Protein AF-A0A9P1E2S3-F1 (afdb_monomer)

pLDDT: mean 74.52, std 18.51, range [26.23, 95.0]

InterPro domains:
  IPR036397 Ribonuclease H superfamily [G3DSA:3.30.420.10] (25-136)

Structure (mmCIF, N/CA/C/O backbone):
data_AF-A0A9P1E2S3-F1
#
_entry.id   AF-A0A9P1E2S3-F1
#
loop_
_atom_site.group_PDB
_atom_site.id
_atom_site.type_symbol
_atom_site.label_atom_id
_atom_site.label_alt_id
_atom_site.label_comp_id
_atom_site.label_asym_id
_atom_site.label_entity_id
_atom_site.label_seq_id
_atom_site.pdbx_PDB_ins_code
_atom_site.Cartn_x
_atom_site.Cartn_y
_atom_site.Cartn_z
_atom_site.occupancy
_atom_site.B_iso_or_equiv
_atom_site.auth_seq_id
_atom_site.auth_comp_id
_atom_site.auth_asym_id
_atom_site.auth_atom_id
_atom_site.pdbx_PDB_model_num
ATOM 1 N N . MET A 1 1 ? -8.893 3.921 1.649 1.00 82.38 1 MET A N 1
ATOM 2 C CA . MET A 1 1 ? -7.595 4.011 0.957 1.00 82.38 1 MET A CA 1
ATOM 3 C C . MET A 1 1 ? -7.711 3.335 -0.396 1.00 82.38 1 MET A C 1
ATOM 5 O O . MET A 1 1 ? -8.422 2.343 -0.483 1.00 82.38 1 MET A O 1
ATOM 9 N N . ALA A 1 2 ? -7.067 3.843 -1.437 1.00 84.19 2 ALA A N 1
ATOM 10 C CA . ALA A 1 2 ? -6.998 3.161 -2.729 1.00 84.19 2 ALA A CA 1
ATOM 11 C C . ALA A 1 2 ? -5.577 3.232 -3.279 1.00 84.19 2 ALA A C 1
ATOM 13 O O . ALA A 1 2 ? -4.886 4.217 -3.026 1.00 84.19 2 ALA A O 1
ATOM 14 N N . ALA A 1 3 ? -5.159 2.199 -4.007 1.00 86.38 3 ALA A N 1
ATOM 15 C CA . ALA A 1 3 ? -3.841 2.143 -4.619 1.00 86.38 3 ALA A CA 1
ATOM 16 C C . ALA A 1 3 ? -3.921 1.751 -6.090 1.00 86.38 3 ALA A C 1
ATOM 18 O O . ALA A 1 3 ? -4.610 0.798 -6.473 1.00 86.38 3 ALA A O 1
ATOM 19 N N . VAL A 1 4 ? -3.179 2.493 -6.904 1.00 85.69 4 VAL A N 1
ATOM 20 C CA . VAL A 1 4 ? -3.075 2.267 -8.342 1.00 85.69 4 VAL A CA 1
ATOM 21 C C . VAL A 1 4 ? -1.667 2.605 -8.815 1.00 85.69 4 VAL A C 1
ATOM 23 O O . VAL A 1 4 ? -1.079 3.608 -8.407 1.00 85.69 4 VAL A O 1
ATOM 26 N N . GLY A 1 5 ? -1.107 1.743 -9.650 1.00 86.31 5 GLY A N 1
ATOM 27 C CA . GLY A 1 5 ? 0.114 1.996 -10.396 1.00 86.31 5 GLY A CA 1
ATOM 28 C C . GLY A 1 5 ? -0.176 2.481 -11.809 1.00 86.31 5 GLY A C 1
ATOM 29 O O . GLY A 1 5 ? -1.314 2.507 -12.271 1.00 86.31 5 GLY A O 1
ATOM 30 N N . ARG A 1 6 ? 0.883 2.878 -12.509 1.00 82.50 6 ARG A N 1
ATOM 31 C CA . ARG A 1 6 ? 0.789 3.259 -13.918 1.00 82.50 6 ARG A CA 1
ATOM 32 C C . ARG A 1 6 ? 0.495 2.018 -14.777 1.00 82.5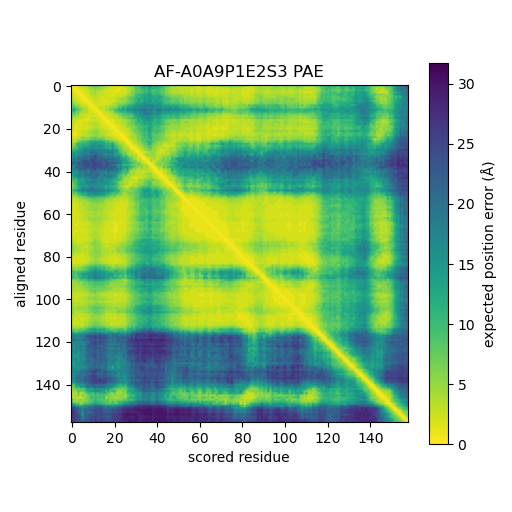0 6 ARG A C 1
ATOM 34 O O . ARG A 1 6 ? 1.308 1.094 -14.730 1.00 82.50 6 ARG A O 1
ATOM 41 N N . PRO A 1 7 ? -0.579 2.005 -15.589 1.00 84.25 7 PRO A N 1
ATOM 42 C CA . PRO A 1 7 ? -0.819 0.916 -16.526 1.00 84.25 7 PRO A CA 1
ATOM 43 C C . PRO A 1 7 ? 0.366 0.740 -17.480 1.00 84.25 7 PRO A C 1
ATOM 45 O O . PRO A 1 7 ? 0.962 1.723 -17.929 1.00 84.25 7 PRO A O 1
ATOM 48 N N . GLN A 1 8 ? 0.699 -0.507 -17.787 1.00 83.19 8 GLN A N 1
ATOM 49 C CA . GLN A 1 8 ? 1.715 -0.863 -18.769 1.00 83.19 8 GLN A CA 1
ATOM 50 C C . GLN A 1 8 ? 1.021 -1.404 -20.010 1.00 83.19 8 GLN A C 1
ATOM 52 O O . GLN A 1 8 ? 0.214 -2.330 -19.929 1.00 83.19 8 GLN A O 1
ATOM 57 N N . VAL A 1 9 ? 1.333 -0.795 -21.147 1.00 85.38 9 VAL A N 1
ATOM 58 C CA . VAL A 1 9 ? 0.726 -1.098 -22.441 1.00 85.38 9 VAL A CA 1
ATOM 59 C C . VAL A 1 9 ? 1.835 -1.569 -23.377 1.00 85.38 9 VAL A C 1
ATOM 61 O O . VAL A 1 9 ? 2.932 -1.005 -23.356 1.00 85.38 9 VAL A O 1
ATOM 64 N N . SER A 1 10 ? 1.572 -2.624 -24.146 1.00 86.75 10 SER A N 1
ATOM 65 C CA . SER A 1 10 ? 2.478 -3.137 -25.168 1.00 86.75 10 SER A CA 1
ATOM 66 C C . SER A 1 10 ? 2.648 -2.123 -26.302 1.00 86.75 10 SER A C 1
ATOM 68 O O . SER A 1 10 ? 1.885 -1.163 -26.432 1.00 86.75 10 SER A O 1
ATOM 70 N N . VAL A 1 11 ? 3.645 -2.348 -27.159 1.00 85.56 11 VAL A N 1
ATOM 71 C CA . VAL A 1 11 ? 3.852 -1.531 -28.368 1.00 85.56 11 VAL A CA 1
ATOM 72 C C . VAL A 1 11 ? 2.647 -1.621 -29.317 1.00 85.56 11 VAL A C 1
ATOM 74 O O . VAL A 1 11 ? 2.358 -0.669 -30.035 1.00 85.56 11 VAL A O 1
ATOM 77 N N . GLU A 1 12 ? 1.907 -2.730 -29.273 1.00 87.75 12 GLU A N 1
ATOM 78 C CA . GLU A 1 12 ? 0.699 -2.974 -30.072 1.00 87.75 12 GLU A CA 1
ATOM 79 C C . GLU A 1 12 ? -0.574 -2.368 -29.453 1.00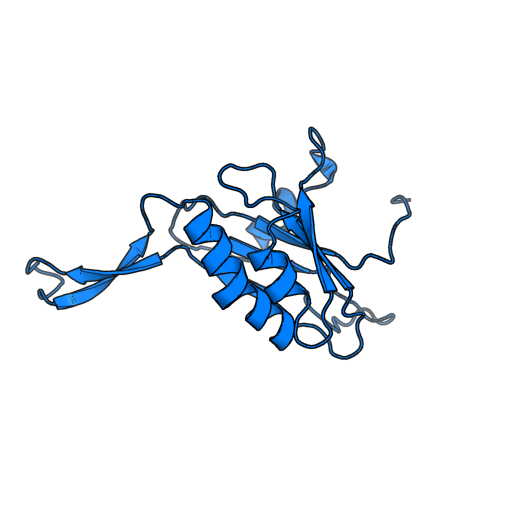 87.75 12 GLU A C 1
ATOM 81 O O . GLU A 1 12 ? -1.643 -2.431 -30.055 1.00 87.75 12 GLU A O 1
ATOM 86 N N . GLY A 1 13 ? -0.478 -1.748 -28.271 1.00 83.94 13 GLY A N 1
ATOM 87 C CA . GLY A 1 13 ? -1.613 -1.116 -27.594 1.00 83.94 13 GLY A CA 1
ATOM 88 C C . GLY A 1 13 ? -2.381 -2.032 -26.635 1.00 83.94 13 GLY A C 1
ATOM 89 O O . GLY A 1 13 ? -3.412 -1.620 -26.102 1.00 83.94 13 GLY A O 1
ATOM 90 N N . GLU A 1 14 ? -1.893 -3.245 -26.370 1.00 88.44 14 GLU A N 1
ATOM 91 C CA . GLU A 1 14 ? -2.525 -4.175 -25.431 1.00 88.44 14 GLU A CA 1
ATOM 92 C C . GLU A 1 14 ? -2.135 -3.863 -23.983 1.00 88.44 14 GLU A C 1
ATOM 94 O O . GLU A 1 14 ? -0.980 -3.572 -23.678 1.00 88.44 14 GLU A O 1
ATOM 99 N N . ILE A 1 15 ? -3.085 -3.937 -23.052 1.00 86.50 15 ILE A N 1
ATOM 100 C CA . ILE A 1 15 ? -2.807 -3.701 -21.630 1.00 86.50 15 ILE A CA 1
ATOM 101 C C . ILE A 1 15 ? -2.143 -4.952 -21.042 1.00 86.50 15 ILE A C 1
ATOM 103 O O . ILE A 1 15 ? -2.809 -5.951 -20.790 1.00 86.50 15 ILE A O 1
ATOM 107 N N . ILE A 1 16 ? -0.838 -4.871 -20.776 1.00 88.38 16 ILE A N 1
ATOM 108 C CA . ILE A 1 16 ? -0.059 -5.932 -20.116 1.00 88.38 16 ILE A CA 1
ATOM 109 C C . ILE A 1 16 ? -0.339 -5.923 -18.608 1.00 88.38 16 ILE A C 1
ATOM 111 O O . ILE A 1 16 ? -0.421 -6.966 -17.961 1.00 88.38 16 ILE A O 1
ATOM 115 N N . TRP A 1 17 ? -0.512 -4.729 -18.040 1.00 86.94 17 TRP A N 1
ATOM 116 C CA . TRP A 1 17 ? -0.875 -4.548 -16.641 1.00 86.94 17 TRP A CA 1
ATOM 117 C C . TRP A 1 17 ? -1.746 -3.308 -16.485 1.00 86.94 17 TRP A C 1
ATOM 119 O O . TRP A 1 17 ? -1.367 -2.217 -16.909 1.00 86.94 17 TRP A O 1
ATOM 129 N N . ASP A 1 18 ? -2.916 -3.451 -15.867 1.00 84.25 18 ASP A N 1
ATOM 130 C CA . ASP A 1 18 ? -3.902 -2.368 -15.768 1.00 84.25 18 ASP A CA 1
ATOM 131 C C . ASP A 1 18 ? -3.626 -1.381 -14.619 1.00 84.25 18 ASP A C 1
ATOM 133 O O . ASP A 1 18 ? -4.335 -0.385 -14.463 1.00 84.25 18 ASP A O 1
ATOM 137 N N . GLY A 1 19 ? -2.594 -1.648 -13.814 1.00 85.81 19 GLY A N 1
ATOM 138 C CA . GLY A 1 19 ? -2.188 -0.815 -12.689 1.00 85.81 19 GLY A CA 1
ATOM 139 C C . GLY A 1 19 ? -3.073 -0.934 -11.449 1.00 85.81 19 GLY A C 1
ATOM 140 O O . GLY A 1 19 ? -2.774 -0.307 -10.433 1.00 85.81 19 GLY A O 1
ATOM 141 N N . LYS A 1 20 ? -4.163 -1.706 -11.466 1.00 88.56 20 LYS A N 1
ATOM 142 C CA . LYS A 1 20 ? -5.128 -1.714 -10.360 1.00 88.56 20 LYS A CA 1
ATOM 143 C C . LYS A 1 20 ? -4.665 -2.631 -9.233 1.00 88.56 20 LYS A C 1
ATOM 145 O O . LYS A 1 20 ? -4.671 -3.851 -9.358 1.00 88.56 20 LYS A O 1
ATOM 150 N N . ILE A 1 21 ? -4.360 -2.046 -8.074 1.00 88.75 21 ILE A N 1
ATOM 151 C CA . ILE A 1 21 ? -4.057 -2.822 -6.863 1.00 88.75 21 ILE A CA 1
ATOM 152 C C . ILE A 1 21 ? -5.330 -3.067 -6.059 1.00 88.75 21 ILE A C 1
ATOM 154 O O . ILE A 1 21 ? -5.673 -4.213 -5.772 1.00 88.75 21 ILE A O 1
ATOM 158 N N . GLY A 1 22 ? -6.083 -2.015 -5.734 1.00 87.75 22 GLY A N 1
ATOM 159 C CA . GLY A 1 22 ? -7.375 -2.181 -5.071 1.00 87.75 22 GLY A CA 1
ATOM 160 C C . GLY A 1 22 ? -7.858 -0.976 -4.274 1.00 87.75 22 GLY A C 1
ATOM 161 O O . GLY A 1 22 ? -7.178 0.046 -4.158 1.00 87.75 22 GLY A O 1
ATOM 162 N N . ILE A 1 23 ? -9.053 -1.140 -3.702 1.00 85.12 23 ILE A N 1
ATOM 163 C CA . ILE A 1 23 ? -9.649 -0.231 -2.721 1.00 85.12 23 ILE A CA 1
ATOM 164 C C . ILE A 1 23 ? -9.734 -0.949 -1.378 1.00 85.12 23 ILE A C 1
ATOM 166 O O . ILE A 1 23 ? -10.283 -2.040 -1.262 1.00 85.12 23 ILE A O 1
ATOM 170 N N . PHE A 1 24 ? -9.222 -0.281 -0.355 1.00 85.12 24 PHE A N 1
ATOM 171 C CA . PHE A 1 24 ? -9.143 -0.740 1.022 1.00 85.12 24 PHE A CA 1
ATOM 172 C C . PHE A 1 24 ? -9.950 0.229 1.896 1.00 85.12 24 PHE A C 1
ATOM 174 O O . PHE A 1 24 ? -9.419 1.260 2.336 1.00 85.12 24 PHE A O 1
ATOM 181 N N . PRO A 1 25 ? -11.252 -0.024 2.113 1.00 80.81 25 PRO A N 1
ATOM 182 C CA . PRO A 1 25 ? -12.081 0.860 2.920 1.00 80.81 25 PRO A CA 1
ATOM 183 C C . PRO A 1 25 ? -11.665 0.803 4.401 1.00 80.81 25 PRO A C 1
ATOM 185 O O . PRO A 1 25 ? -11.200 -0.227 4.905 1.00 80.81 25 PRO A O 1
ATOM 188 N N . PHE A 1 26 ? -11.810 1.935 5.094 1.00 81.19 26 PHE A N 1
ATOM 189 C CA . PHE A 1 26 ? -11.639 2.029 6.546 1.00 81.19 26 PHE A CA 1
ATOM 190 C C . PHE A 1 26 ? -12.957 1.653 7.216 1.00 81.19 26 PHE A C 1
ATOM 192 O O . PHE A 1 26 ? -13.786 2.511 7.514 1.00 81.19 26 PHE A O 1
ATOM 199 N N . THR A 1 27 ? -13.172 0.352 7.376 1.00 79.19 27 THR A N 1
ATOM 200 C CA . THR A 1 27 ? -14.411 -0.204 7.915 1.00 79.19 27 THR A CA 1
ATOM 201 C C . THR A 1 27 ? -14.147 -1.152 9.068 1.00 79.19 27 THR A C 1
ATOM 203 O O . THR A 1 27 ? -13.176 -1.905 9.043 1.00 79.19 27 THR A O 1
ATOM 206 N N . GLU A 1 28 ? -15.062 -1.153 10.023 1.00 76.69 28 GLU A N 1
ATOM 207 C CA . GLU A 1 28 ? -15.136 -2.083 11.143 1.00 76.69 28 GLU A CA 1
ATOM 208 C C . GLU A 1 28 ? -16.439 -2.883 11.065 1.00 76.69 28 GLU A C 1
ATOM 210 O O . GLU A 1 28 ? -17.459 -2.394 10.571 1.00 76.69 28 GLU A O 1
ATOM 215 N N . VAL A 1 29 ? -16.404 -4.134 11.523 1.00 75.75 29 VAL A N 1
ATOM 216 C CA . VAL A 1 29 ? -17.609 -4.956 11.661 1.00 75.75 29 VAL A CA 1
ATOM 217 C C . VAL A 1 29 ? -18.140 -4.753 13.074 1.00 75.75 29 VAL A C 1
ATOM 219 O O . VAL A 1 29 ? -17.514 -5.172 14.043 1.00 75.75 29 VAL A O 1
ATOM 222 N N . ILE A 1 30 ? -19.291 -4.098 13.189 1.00 76.38 30 ILE A N 1
ATOM 223 C CA . ILE A 1 30 ? -20.003 -3.882 14.447 1.00 76.38 30 ILE A CA 1
ATOM 224 C C . ILE A 1 30 ? -21.257 -4.746 14.439 1.00 76.38 30 ILE A C 1
ATOM 226 O O . ILE A 1 30 ? -22.012 -4.752 13.475 1.00 76.38 30 ILE A O 1
ATOM 230 N N . TYR A 1 31 ? -21.527 -5.437 15.538 1.00 79.38 31 TYR A N 1
ATOM 231 C CA . TYR A 1 31 ? -22.770 -6.185 15.692 1.00 79.38 31 TYR A CA 1
ATOM 232 C C . TYR A 1 31 ? -23.927 -5.252 16.057 1.00 79.38 31 TYR A C 1
ATOM 234 O O . TYR A 1 31 ? -23.799 -4.403 16.948 1.00 79.38 31 TYR A O 1
ATOM 242 N N . ALA A 1 32 ? -25.064 -5.416 15.376 1.00 78.69 32 ALA A N 1
ATOM 243 C CA . ALA A 1 32 ? -26.280 -4.661 15.649 1.00 78.69 32 ALA A CA 1
ATOM 244 C C . ALA A 1 32 ? -26.688 -4.818 17.124 1.00 78.69 32 ALA A C 1
ATOM 246 O O . ALA A 1 32 ? -26.948 -5.921 17.596 1.00 78.69 32 ALA A O 1
ATOM 247 N N . GLN A 1 33 ? -26.746 -3.704 17.855 1.00 77.88 33 GLN A N 1
ATOM 248 C CA . GLN A 1 33 ? -27.015 -3.702 19.301 1.00 77.88 33 GLN A CA 1
ATOM 249 C C . GLN A 1 33 ? -28.508 -3.785 19.639 1.00 77.88 33 GLN A C 1
ATOM 251 O O . GLN A 1 33 ? -28.879 -4.092 20.766 1.00 77.88 33 GLN A O 1
ATOM 256 N N . ARG A 1 34 ? -29.383 -3.461 18.682 1.00 73.88 34 ARG A N 1
ATOM 257 C CA . ARG A 1 34 ? -30.835 -3.431 18.875 1.00 73.88 34 ARG A CA 1
ATOM 258 C C . ARG A 1 34 ? -31.528 -4.118 17.713 1.00 73.88 34 ARG A C 1
ATOM 260 O O . ARG A 1 34 ? -31.086 -4.003 16.572 1.00 73.88 34 ARG A O 1
ATOM 267 N N . ASN A 1 35 ? -32.641 -4.771 18.022 1.00 71.56 35 ASN A N 1
ATOM 268 C CA . ASN A 1 35 ? -33.578 -5.231 17.009 1.00 71.56 35 ASN A CA 1
ATOM 269 C C . ASN A 1 35 ? -34.204 -4.016 16.316 1.00 71.56 35 ASN A C 1
ATOM 271 O O . ASN A 1 35 ? -34.571 -3.032 16.958 1.00 71.56 35 ASN A O 1
ATOM 275 N N . SER A 1 36 ? -34.349 -4.100 15.004 1.00 79.56 36 SER A N 1
ATOM 276 C CA . SER A 1 36 ? -35.118 -3.171 14.184 1.00 79.56 36 SER A CA 1
ATOM 277 C C . SER A 1 36 ? -35.984 -3.973 13.220 1.00 79.56 36 SER A C 1
ATOM 279 O O . SER A 1 36 ? -35.706 -5.146 12.975 1.00 79.56 36 SER A O 1
ATOM 281 N N . ALA A 1 37 ? -36.994 -3.335 12.626 1.00 76.62 37 ALA A N 1
ATOM 282 C CA . ALA A 1 37 ? -37.870 -3.984 11.647 1.00 76.62 37 ALA A CA 1
ATOM 283 C C . ALA A 1 37 ? -37.103 -4.652 10.488 1.00 76.62 37 ALA A C 1
ATOM 285 O O . ALA A 1 37 ? -37.575 -5.632 9.927 1.00 76.62 37 ALA A O 1
ATOM 286 N N . ASN A 1 38 ? -35.901 -4.155 10.171 1.00 74.12 38 ASN A N 1
ATOM 287 C CA . ASN A 1 38 ? -35.093 -4.644 9.057 1.00 74.12 38 ASN A CA 1
ATOM 288 C C . ASN A 1 38 ? -33.871 -5.475 9.488 1.00 74.12 38 ASN A C 1
ATOM 290 O O . ASN A 1 38 ? -33.172 -5.979 8.611 1.00 74.12 38 ASN A O 1
ATOM 294 N N . ARG A 1 39 ? -33.550 -5.576 10.792 1.00 70.00 39 ARG A N 1
ATOM 295 C CA . ARG A 1 39 ? -32.320 -6.235 11.290 1.00 70.00 39 ARG A CA 1
ATOM 296 C C . ARG A 1 39 ? -32.470 -6.760 12.714 1.00 70.00 39 ARG A C 1
ATOM 298 O O . ARG A 1 39 ? -32.843 -6.006 13.612 1.00 70.00 39 ARG A O 1
ATOM 305 N N . VAL A 1 40 ? -32.093 -8.018 12.925 1.00 78.44 40 VAL A N 1
ATOM 306 C CA . VAL A 1 40 ? -32.021 -8.642 14.253 1.00 78.44 40 VAL A CA 1
ATOM 307 C C . VAL A 1 40 ? -30.719 -8.224 14.949 1.00 78.44 40 VAL A C 1
ATOM 309 O O . VAL A 1 40 ? -29.678 -8.069 14.303 1.00 78.44 40 VAL A O 1
ATOM 312 N N . ALA A 1 41 ? -30.765 -8.030 16.264 1.00 78.19 41 ALA A N 1
ATOM 313 C CA . ALA A 1 41 ? -29.597 -7.803 17.100 1.00 78.19 41 ALA A CA 1
ATOM 314 C C . ALA A 1 41 ? -28.598 -8.959 16.930 1.00 78.19 41 ALA A C 1
ATOM 316 O O . ALA A 1 41 ? -28.986 -10.118 16.805 1.00 78.19 41 ALA A O 1
ATOM 317 N N . GLY A 1 42 ? -27.309 -8.637 16.883 1.00 79.44 42 GLY A N 1
ATOM 318 C CA . GLY A 1 42 ? -26.257 -9.602 16.564 1.00 79.44 42 GLY A CA 1
ATOM 319 C C . GLY A 1 42 ? -26.004 -9.803 15.065 1.00 79.44 42 GLY A C 1
ATOM 320 O O . GLY A 1 42 ? -25.109 -10.563 14.712 1.00 79.44 42 GLY A O 1
ATOM 321 N N . THR A 1 43 ? -26.711 -9.108 14.167 1.00 82.31 43 THR A N 1
ATOM 322 C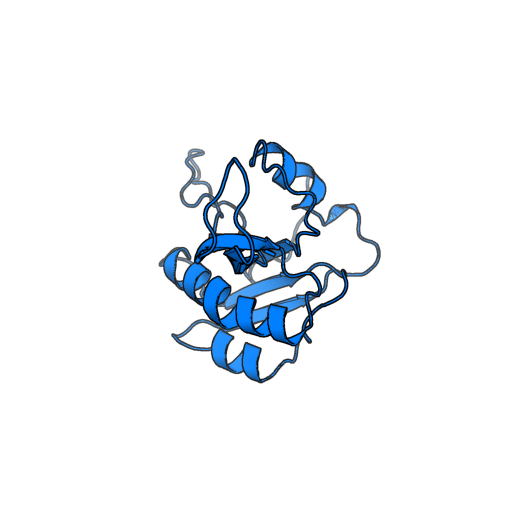 CA . THR A 1 43 ? -26.334 -9.093 12.740 1.00 82.31 43 THR A CA 1
ATOM 323 C C . THR A 1 43 ? -25.027 -8.303 12.558 1.00 82.31 43 THR A C 1
ATOM 325 O O . THR A 1 43 ? -24.946 -7.181 13.071 1.00 82.31 43 THR A O 1
ATOM 328 N N . PRO A 1 44 ? -24.007 -8.832 11.851 1.00 80.38 44 PRO A N 1
ATOM 329 C CA . PRO A 1 44 ? -22.785 -8.086 11.564 1.00 80.38 44 PRO A CA 1
ATOM 330 C C . PRO A 1 44 ? -23.073 -6.934 10.590 1.00 80.38 44 PRO A C 1
ATOM 332 O O . PRO A 1 44 ? -23.602 -7.137 9.499 1.00 80.38 44 PRO A O 1
ATOM 335 N N . GLU A 1 45 ? -22.710 -5.714 10.977 1.00 77.81 45 GLU A N 1
ATOM 336 C CA . GLU A 1 45 ? -22.825 -4.505 10.165 1.00 77.81 45 GLU A CA 1
ATOM 337 C C . GLU A 1 45 ? -21.440 -3.929 9.880 1.00 77.81 45 GLU A C 1
ATOM 339 O O . GLU A 1 45 ? -20.665 -3.650 10.791 1.00 77.81 45 GLU A O 1
ATOM 344 N N . THR A 1 46 ? -21.136 -3.676 8.612 1.00 78.19 46 THR A N 1
ATOM 345 C CA . THR A 1 46 ? -19.923 -2.952 8.232 1.00 78.19 46 THR A CA 1
ATOM 346 C C . THR A 1 46 ? -20.163 -1.451 8.378 1.00 78.19 46 THR A C 1
ATOM 348 O O . THR A 1 46 ? -20.969 -0.874 7.647 1.00 78.19 46 THR A O 1
ATOM 351 N N . LYS A 1 47 ? -19.471 -0.806 9.318 1.00 76.44 47 LYS A N 1
ATOM 352 C CA . LYS A 1 47 ? -19.524 0.646 9.529 1.00 76.44 47 LYS A CA 1
ATOM 353 C C . LYS A 1 47 ? -18.193 1.286 9.174 1.00 76.44 47 LYS A C 1
ATOM 355 O O . LYS A 1 47 ? -17.142 0.665 9.291 1.00 76.44 47 LYS A O 1
ATOM 360 N N . ALA A 1 48 ? -18.247 2.528 8.703 1.00 74.00 48 ALA A N 1
ATOM 361 C CA . ALA A 1 48 ? -17.048 3.324 8.497 1.00 74.00 48 ALA A CA 1
ATOM 362 C C . ALA A 1 48 ? -16.437 3.683 9.855 1.00 74.00 48 ALA A C 1
ATOM 364 O O . ALA A 1 48 ? -17.158 4.117 10.756 1.00 74.00 48 ALA A O 1
ATOM 365 N N . ILE A 1 49 ? -15.118 3.534 9.976 1.00 74.56 49 ILE A N 1
ATOM 366 C CA . ILE A 1 49 ? -14.391 3.963 11.171 1.00 74.56 49 ILE A CA 1
ATOM 367 C C . ILE A 1 49 ? -14.546 5.482 11.290 1.00 74.56 49 ILE A C 1
ATOM 369 O O . ILE A 1 49 ? -14.235 6.218 10.353 1.00 74.56 49 ILE A O 1
ATOM 373 N N . GLN A 1 50 ? -15.039 5.951 12.438 1.00 66.44 50 GLN A N 1
ATOM 374 C CA . GLN A 1 50 ? -15.344 7.371 12.647 1.00 66.44 50 GLN A CA 1
ATOM 375 C C . GLN A 1 50 ? -14.089 8.247 12.749 1.00 66.44 50 GLN A C 1
ATOM 377 O O . GLN A 1 50 ? -14.119 9.409 12.349 1.00 66.44 50 GLN A O 1
ATOM 382 N N . SER A 1 51 ? -12.985 7.694 13.258 1.00 72.31 51 SER A N 1
ATOM 383 C CA . SER A 1 51 ? -11.705 8.389 13.386 1.00 72.31 51 SER A CA 1
ATOM 384 C C . SER A 1 51 ? -10.590 7.549 12.781 1.00 72.31 51 SER A C 1
ATOM 386 O O . SER A 1 51 ? -10.177 6.529 13.330 1.00 72.31 51 SER A O 1
ATOM 388 N N . VAL A 1 52 ? -10.107 7.972 11.618 1.00 75.56 52 VAL A N 1
ATOM 389 C CA . VAL A 1 52 ? -8.921 7.385 11.001 1.00 75.56 52 VAL A CA 1
ATOM 390 C C . VAL A 1 52 ? -7.712 8.048 11.656 1.00 75.56 52 VAL A C 1
ATOM 392 O O . VAL A 1 52 ? -7.489 9.236 11.451 1.00 75.56 52 VAL A O 1
ATOM 395 N N . THR A 1 53 ? -6.949 7.315 12.469 1.00 84.19 53 THR A N 1
ATOM 396 C CA . THR A 1 53 ? -5.695 7.813 13.064 1.00 84.19 53 THR A CA 1
ATOM 397 C C . THR A 1 53 ? -4.486 7.405 12.220 1.00 84.19 53 THR A C 1
ATOM 399 O O . THR A 1 53 ? -4.597 6.596 11.294 1.00 84.19 53 THR A O 1
ATOM 402 N N . LYS A 1 54 ? -3.302 7.945 12.534 1.00 84.06 54 LYS A N 1
ATOM 403 C CA . LYS A 1 54 ? -2.056 7.571 11.844 1.00 84.06 54 LYS A CA 1
ATOM 404 C C . LYS A 1 54 ? -1.741 6.084 12.012 1.00 84.06 54 LYS A C 1
ATOM 406 O O . LYS A 1 54 ? -1.299 5.443 11.067 1.00 84.06 54 LYS A O 1
ATOM 411 N N . GLU A 1 55 ? -2.015 5.529 13.186 1.00 86.06 55 GLU A N 1
ATOM 412 C CA . GLU A 1 55 ? -1.799 4.122 13.527 1.00 86.06 55 GLU A CA 1
ATOM 413 C C . GLU A 1 55 ? -2.733 3.212 12.724 1.00 86.06 55 GLU A C 1
ATOM 415 O O . GLU A 1 55 ? -2.295 2.181 12.210 1.00 86.06 55 GLU A O 1
ATOM 420 N N . VAL A 1 56 ? -3.996 3.620 12.549 1.00 85.38 56 VAL A N 1
ATOM 421 C CA . VAL A 1 56 ? -4.968 2.898 11.713 1.00 85.38 56 VAL A CA 1
ATOM 422 C C . VAL A 1 56 ? -4.515 2.887 10.254 1.00 85.38 56 VAL A C 1
ATOM 424 O O . VAL A 1 56 ? -4.588 1.849 9.597 1.00 85.38 56 VAL A O 1
ATOM 427 N N . ILE A 1 57 ? -4.006 4.012 9.742 1.00 86.25 57 ILE A N 1
ATOM 428 C CA . ILE A 1 57 ? -3.467 4.088 8.376 1.00 86.25 57 ILE A CA 1
ATOM 429 C C . ILE A 1 57 ? -2.223 3.216 8.234 1.00 86.25 57 ILE A C 1
ATOM 431 O O . ILE A 1 57 ? -2.164 2.428 7.292 1.00 86.25 57 ILE A O 1
ATOM 435 N N . ARG A 1 58 ? -1.270 3.309 9.171 1.00 89.56 58 ARG A N 1
ATOM 436 C CA . ARG A 1 58 ? -0.048 2.490 9.176 1.00 89.56 58 ARG A CA 1
ATOM 437 C C . ARG A 1 58 ? -0.392 1.006 9.122 1.00 89.56 58 ARG A C 1
ATOM 439 O O . ARG A 1 58 ? 0.070 0.312 8.223 1.00 89.56 58 ARG A O 1
ATOM 446 N N . SER A 1 59 ? -1.249 0.548 10.034 1.00 90.00 59 SER A N 1
ATOM 447 C CA . SER A 1 59 ? -1.661 -0.858 10.108 1.00 90.00 59 SER A CA 1
ATOM 448 C C . SER A 1 59 ? -2.356 -1.275 8.815 1.00 90.00 59 SER A C 1
ATOM 450 O O . SER A 1 59 ? -1.997 -2.271 8.205 1.00 90.00 59 SER A O 1
ATOM 452 N N . LYS A 1 60 ? -3.263 -0.445 8.280 1.00 88.94 60 LYS A N 1
ATOM 453 C CA . LYS A 1 60 ? -3.918 -0.735 6.997 1.00 88.94 60 LYS A CA 1
ATOM 454 C C . LYS A 1 60 ? -2.916 -0.839 5.843 1.00 88.94 60 LYS A C 1
ATOM 456 O O . LYS A 1 60 ? -3.063 -1.714 4.989 1.00 88.94 60 LYS A O 1
ATOM 461 N N . MET A 1 61 ? -1.909 0.030 5.793 1.00 90.12 61 MET A N 1
ATOM 462 C CA . MET A 1 61 ? -0.868 -0.035 4.771 1.00 90.12 61 MET A CA 1
ATOM 463 C C . MET A 1 61 ? -0.051 -1.327 4.888 1.00 90.12 61 MET A C 1
ATOM 465 O O . MET A 1 61 ? 0.160 -2.010 3.891 1.00 90.12 61 MET A O 1
ATOM 469 N N . ILE A 1 62 ? 0.354 -1.702 6.097 1.00 92.25 62 ILE A N 1
ATOM 470 C CA . ILE A 1 62 ? 1.176 -2.894 6.325 1.00 92.25 62 ILE A CA 1
ATOM 471 C C . ILE A 1 62 ? 0.379 -4.181 6.102 1.00 92.25 62 ILE A C 1
ATOM 473 O O . ILE A 1 62 ? 0.834 -5.056 5.371 1.00 92.25 62 ILE A O 1
ATOM 477 N N . ASP A 1 63 ? -0.822 -4.269 6.667 1.00 91.94 63 ASP A N 1
ATOM 478 C CA . ASP A 1 63 ? -1.597 -5.511 6.732 1.00 91.94 63 ASP A CA 1
ATOM 479 C C . ASP A 1 63 ? -2.396 -5.780 5.458 1.00 91.94 63 ASP A C 1
ATOM 481 O O . ASP A 1 63 ? -2.737 -6.924 5.168 1.00 91.94 63 ASP A O 1
ATOM 485 N N . THR A 1 64 ? -2.740 -4.735 4.694 1.00 90.94 64 THR A N 1
ATOM 486 C CA . THR A 1 64 ? -3.594 -4.889 3.502 1.00 90.94 64 THR A CA 1
ATOM 487 C C . THR A 1 64 ? -2.945 -4.389 2.223 1.00 90.94 64 THR A C 1
ATOM 489 O O . THR A 1 64 ? -2.979 -5.092 1.214 1.00 90.94 64 THR A O 1
ATOM 492 N N . LEU A 1 65 ? -2.314 -3.212 2.240 1.00 91.00 65 LEU A N 1
ATOM 493 C CA . LEU A 1 65 ? -1.758 -2.634 1.017 1.00 91.00 65 LEU A CA 1
ATOM 494 C C . LEU A 1 65 ? -0.487 -3.353 0.563 1.00 91.00 65 LEU A C 1
ATOM 496 O O . LEU A 1 65 ? -0.408 -3.734 -0.601 1.00 91.00 65 LEU A O 1
ATOM 500 N N . LEU A 1 66 ? 0.503 -3.537 1.443 1.00 92.94 66 LEU A N 1
ATOM 501 C CA . LEU A 1 66 ? 1.767 -4.179 1.067 1.00 92.94 66 LEU A CA 1
ATOM 502 C C . LEU A 1 66 ? 1.558 -5.616 0.547 1.00 92.94 66 LEU A C 1
ATOM 504 O O . LEU A 1 66 ? 2.119 -5.929 -0.505 1.00 92.94 66 LEU A O 1
ATOM 508 N N . PRO A 1 67 ? 0.731 -6.475 1.180 1.00 95.00 67 PRO A N 1
ATOM 509 C CA . PRO A 1 67 ? 0.399 -7.786 0.627 1.00 95.00 67 PRO A CA 1
ATOM 510 C C . PRO A 1 67 ? -0.262 -7.700 -0.748 1.00 95.00 67 PRO A C 1
ATOM 512 O O . PRO A 1 67 ? 0.172 -8.388 -1.667 1.00 95.00 67 PRO A O 1
ATOM 515 N N . ALA A 1 68 ? -1.239 -6.805 -0.928 1.00 93.56 68 ALA A N 1
ATOM 516 C CA . ALA A 1 68 ? -1.921 -6.647 -2.210 1.00 93.56 68 ALA A CA 1
ATOM 517 C C . ALA A 1 68 ? -0.988 -6.142 -3.321 1.00 93.56 68 ALA A C 1
ATOM 519 O O . ALA A 1 68 ? -1.125 -6.552 -4.472 1.00 93.56 68 ALA A O 1
ATOM 520 N N . ILE A 1 69 ? -0.025 -5.272 -2.989 1.00 91.94 69 ILE A N 1
ATOM 521 C CA . ILE A 1 69 ? 1.035 -4.880 -3.923 1.00 91.94 69 ILE A CA 1
ATOM 522 C C . ILE A 1 69 ? 1.832 -6.119 -4.306 1.00 91.94 69 ILE A C 1
ATOM 524 O O . ILE A 1 69 ? 1.929 -6.412 -5.485 1.00 91.94 69 ILE A O 1
ATOM 528 N N . ARG A 1 70 ? 2.353 -6.881 -3.342 1.00 92.12 70 ARG A N 1
ATOM 529 C CA . ARG A 1 70 ? 3.176 -8.069 -3.629 1.00 92.12 70 ARG A CA 1
ATOM 530 C C . ARG A 1 70 ? 2.458 -9.103 -4.493 1.00 92.12 70 ARG A C 1
ATOM 532 O O . ARG A 1 70 ? 3.099 -9.715 -5.337 1.00 92.12 70 ARG A O 1
ATOM 539 N N . GLU A 1 71 ? 1.159 -9.284 -4.279 1.00 93.62 71 GLU A N 1
ATOM 540 C CA . GLU A 1 71 ? 0.325 -10.218 -5.036 1.00 93.62 71 GLU A CA 1
ATOM 541 C C . GLU A 1 71 ? 0.091 -9.755 -6.480 1.00 93.62 71 GLU A C 1
ATOM 543 O O . GLU A 1 71 ? 0.178 -10.551 -7.410 1.00 93.62 71 GLU A O 1
ATOM 548 N N . LYS A 1 72 ? -0.207 -8.465 -6.677 1.00 91.12 72 LYS A N 1
ATOM 549 C CA . LYS A 1 72 ? -0.627 -7.918 -7.979 1.00 91.12 72 LYS A CA 1
ATOM 550 C C . LYS A 1 72 ? 0.489 -7.247 -8.767 1.00 91.12 72 LYS A C 1
ATOM 552 O O . LYS A 1 72 ? 0.258 -6.809 -9.898 1.00 91.12 72 LYS A O 1
ATOM 557 N N . TRP A 1 73 ? 1.670 -7.100 -8.173 1.00 91.19 73 TRP A N 1
ATOM 558 C CA . TRP A 1 73 ? 2.806 -6.485 -8.840 1.00 91.19 73 TRP A CA 1
ATOM 559 C C . TRP A 1 73 ? 3.331 -7.416 -9.935 1.00 91.19 73 TRP A C 1
ATOM 561 O O . TRP A 1 73 ? 3.573 -8.595 -9.664 1.00 91.19 73 TRP A O 1
ATOM 571 N N . PRO A 1 74 ? 3.535 -6.915 -11.164 1.00 88.62 74 PRO A N 1
ATOM 572 C CA . PRO A 1 74 ? 4.021 -7.742 -12.255 1.00 88.62 74 PRO A CA 1
ATOM 573 C C . PRO A 1 74 ? 5.399 -8.323 -11.921 1.00 88.62 74 PRO A C 1
ATOM 575 O O . PRO A 1 74 ? 6.321 -7.598 -11.547 1.00 88.62 74 PRO A O 1
ATOM 578 N N . SER A 1 75 ? 5.550 -9.639 -12.085 1.00 88.50 75 SER A N 1
ATOM 579 C CA . SER A 1 75 ? 6.771 -10.377 -11.724 1.00 88.50 75 SER A CA 1
ATOM 580 C C . SER A 1 75 ? 8.010 -9.939 -12.510 1.00 88.50 75 SER A C 1
ATOM 582 O O . SER A 1 75 ? 9.128 -10.076 -12.020 1.00 88.50 75 SER A O 1
ATOM 584 N N . TYR A 1 76 ? 7.808 -9.398 -13.712 1.00 86.25 76 TYR A N 1
ATOM 585 C CA . TYR A 1 76 ? 8.862 -8.891 -14.587 1.00 86.25 76 TYR A CA 1
ATOM 586 C C . TYR A 1 76 ? 9.288 -7.448 -14.259 1.00 86.25 76 TYR A C 1
ATOM 588 O O . TYR A 1 76 ? 10.272 -6.963 -14.815 1.00 86.25 76 TYR A O 1
ATOM 596 N N . ALA A 1 77 ? 8.557 -6.731 -13.396 1.00 86.56 77 ALA A N 1
ATOM 597 C CA . ALA A 1 77 ? 8.866 -5.346 -13.057 1.00 86.56 77 ALA A CA 1
ATOM 598 C C . ALA A 1 77 ? 9.854 -5.232 -11.887 1.00 86.56 77 ALA A C 1
ATOM 600 O O . ALA A 1 77 ? 9.959 -6.108 -11.029 1.00 86.56 77 ALA A O 1
ATOM 601 N N . CYS A 1 78 ? 10.554 -4.095 -11.826 1.00 88.00 78 CYS A N 1
ATOM 602 C CA . CYS A 1 78 ? 11.419 -3.755 -10.700 1.00 88.00 78 CYS A CA 1
ATOM 603 C C . CYS A 1 78 ? 10.619 -3.737 -9.387 1.00 88.00 78 CYS A C 1
ATOM 605 O O . CYS A 1 78 ? 9.476 -3.272 -9.350 1.00 88.00 78 CYS A O 1
ATOM 607 N N . LYS A 1 79 ? 11.233 -4.232 -8.308 1.00 91.00 79 LYS A N 1
ATOM 608 C CA . LYS A 1 79 ? 10.639 -4.261 -6.965 1.00 91.00 79 LYS A CA 1
ATOM 609 C C . LYS A 1 79 ? 10.984 -3.034 -6.111 1.00 91.00 79 LYS A C 1
ATOM 611 O O . LYS A 1 79 ? 10.576 -2.970 -4.951 1.00 91.00 79 LYS A O 1
ATOM 616 N N . ASP A 1 80 ? 11.695 -2.062 -6.681 1.00 92.00 80 ASP A N 1
ATOM 617 C CA . ASP A 1 80 ? 11.802 -0.722 -6.116 1.00 92.00 80 ASP A CA 1
ATOM 618 C C . ASP A 1 80 ? 10.536 0.060 -6.484 1.00 92.00 80 ASP A C 1
ATOM 620 O O . ASP A 1 80 ? 10.275 0.326 -7.659 1.00 92.00 80 ASP A O 1
ATOM 624 N N . ILE A 1 81 ? 9.728 0.415 -5.485 1.00 89.31 81 ILE A N 1
ATOM 625 C CA . ILE A 1 81 ? 8.411 1.036 -5.692 1.00 89.31 81 ILE A CA 1
ATOM 626 C C . ILE A 1 81 ? 8.298 2.264 -4.798 1.00 89.31 81 ILE A C 1
ATOM 628 O O . ILE A 1 81 ? 8.617 2.222 -3.614 1.00 89.31 81 ILE A O 1
ATOM 632 N N . TRP A 1 82 ? 7.803 3.369 -5.337 1.00 89.50 82 TRP A N 1
ATOM 633 C CA . TRP A 1 82 ? 7.484 4.573 -4.580 1.00 89.50 82 TRP A CA 1
ATOM 634 C C . TRP A 1 82 ? 5.973 4.730 -4.464 1.00 89.50 82 TRP A C 1
ATOM 636 O O . TRP A 1 82 ? 5.275 4.894 -5.461 1.00 89.50 82 TRP A O 1
ATOM 646 N N . ILE A 1 83 ? 5.473 4.697 -3.235 1.00 88.75 83 ILE A N 1
ATOM 647 C CA . ILE A 1 83 ? 4.103 5.034 -2.880 1.00 88.75 83 ILE A CA 1
ATOM 648 C C . ILE A 1 83 ? 4.036 6.540 -2.661 1.00 88.75 83 ILE A C 1
ATOM 650 O O . ILE A 1 83 ? 4.577 7.066 -1.692 1.00 88.75 83 ILE A O 1
ATOM 654 N N . GLN A 1 84 ? 3.348 7.235 -3.554 1.00 85.56 84 GLN A N 1
ATOM 655 C CA . GLN A 1 84 ? 3.012 8.634 -3.383 1.00 85.56 84 GLN A CA 1
ATOM 656 C C . GLN A 1 84 ? 1.690 8.762 -2.631 1.00 85.56 84 GLN A C 1
ATOM 658 O O . GLN A 1 84 ? 0.649 8.376 -3.161 1.00 85.56 84 GLN A O 1
ATOM 663 N N . GLN A 1 85 ? 1.745 9.332 -1.429 1.00 83.25 85 GLN A N 1
ATOM 664 C CA . GLN A 1 85 ? 0.573 9.721 -0.647 1.00 83.25 85 GLN A CA 1
ATOM 665 C C . GLN A 1 85 ? 0.207 11.190 -0.887 1.00 83.25 85 GLN A C 1
ATOM 667 O O . GLN A 1 85 ? 1.084 12.029 -1.122 1.00 83.25 85 GLN A O 1
ATOM 672 N N . ASP A 1 86 ? -1.091 11.494 -0.849 1.00 76.88 86 ASP A N 1
ATOM 673 C CA . ASP A 1 86 ? -1.581 12.872 -0.821 1.00 76.88 86 ASP A CA 1
ATOM 674 C C . ASP A 1 86 ? -1.153 13.597 0.472 1.00 76.88 86 ASP A C 1
ATOM 676 O O . ASP A 1 86 ? -0.734 12.990 1.458 1.00 76.88 86 ASP A O 1
ATOM 680 N N . ASN A 1 87 ? -1.235 14.928 0.472 1.00 70.75 87 ASN A N 1
ATOM 681 C CA . ASN A 1 87 ? -0.927 15.731 1.660 1.00 70.75 87 ASN A CA 1
ATOM 682 C C . ASN A 1 87 ? -2.116 15.830 2.640 1.00 70.75 87 ASN A C 1
ATOM 684 O O . ASN A 1 87 ? -2.125 16.711 3.507 1.00 70.75 87 ASN A O 1
ATOM 688 N N . ALA A 1 88 ? -3.129 14.959 2.529 1.00 64.81 88 ALA A N 1
ATOM 689 C CA . ALA A 1 88 ? -4.260 14.968 3.447 1.00 64.81 88 ALA A CA 1
ATOM 690 C C . ALA A 1 88 ? -3.832 14.452 4.830 1.00 64.81 88 ALA A C 1
ATOM 692 O O . ALA A 1 88 ? -2.950 13.603 4.980 1.00 64.81 88 ALA A O 1
ATOM 693 N N . ARG A 1 89 ? -4.435 14.996 5.890 1.00 63.59 89 ARG A N 1
ATOM 694 C CA . ARG A 1 89 ? -4.279 14.447 7.242 1.00 63.59 89 ARG A CA 1
ATOM 695 C C . ARG A 1 89 ? -5.361 13.385 7.471 1.00 63.59 89 ARG A C 1
ATOM 697 O O . ARG A 1 89 ? -6.500 13.630 7.076 1.00 63.59 89 ARG A O 1
ATOM 704 N N . PRO A 1 90 ? -5.049 12.268 8.149 1.00 67.69 90 PRO A N 1
ATOM 705 C CA . PRO A 1 90 ? -3.752 11.890 8.718 1.00 67.69 90 PRO A CA 1
ATOM 706 C C . PRO A 1 90 ? -2.863 11.177 7.686 1.00 67.69 90 PRO A C 1
ATOM 708 O O . PRO A 1 90 ? -3.355 10.375 6.909 1.00 67.69 90 PRO A O 1
ATOM 711 N N . HIS A 1 91 ? -1.553 11.417 7.720 1.00 72.38 91 HIS A N 1
ATOM 712 C CA . HIS A 1 91 ? -0.565 10.647 6.954 1.00 72.38 91 HIS A CA 1
ATOM 713 C C . HIS A 1 91 ? 0.495 10.067 7.889 1.00 72.38 91 HIS A C 1
ATOM 715 O O . HIS A 1 91 ? 0.743 10.602 8.982 1.00 72.38 91 HIS A O 1
ATOM 721 N N . ILE A 1 92 ? 1.115 8.973 7.450 1.00 81.75 92 ILE A N 1
ATOM 722 C CA . ILE A 1 92 ? 2.257 8.373 8.139 1.00 81.75 92 ILE A CA 1
ATOM 723 C C . ILE A 1 92 ? 3.554 9.046 7.685 1.00 81.75 92 ILE A C 1
ATOM 725 O O . ILE A 1 92 ? 3.636 9.599 6.584 1.00 81.75 92 ILE A O 1
ATOM 729 N N . SER A 1 93 ? 4.558 9.047 8.562 1.00 83.88 93 SER A N 1
ATOM 730 C CA . SER A 1 93 ? 5.873 9.594 8.229 1.00 83.88 93 SER A CA 1
ATOM 731 C C . SER A 1 93 ? 6.494 8.796 7.082 1.00 83.88 93 SER A C 1
ATOM 733 O O . SER A 1 93 ? 6.417 7.571 7.067 1.00 83.88 93 SER A O 1
ATOM 735 N N . VAL A 1 94 ? 7.168 9.474 6.152 1.00 85.81 94 VAL A N 1
ATOM 736 C CA . VAL A 1 94 ? 7.964 8.803 5.106 1.00 85.81 94 VAL A CA 1
ATOM 737 C C . VAL A 1 94 ? 9.151 8.019 5.683 1.00 85.81 94 VAL A C 1
ATOM 739 O O . VAL A 1 94 ? 9.695 7.145 5.016 1.00 85.81 94 VAL A O 1
ATOM 742 N N . HIS A 1 95 ? 9.527 8.319 6.929 1.00 87.50 95 HIS A N 1
ATOM 743 C CA . HIS A 1 95 ? 10.587 7.658 7.691 1.00 87.50 95 HIS A CA 1
ATOM 744 C C . HIS A 1 95 ? 10.035 6.754 8.805 1.00 87.50 95 HIS A C 1
ATOM 746 O O . HIS A 1 95 ? 10.695 6.548 9.815 1.00 87.50 95 HIS A O 1
ATOM 752 N N . ASP A 1 96 ? 8.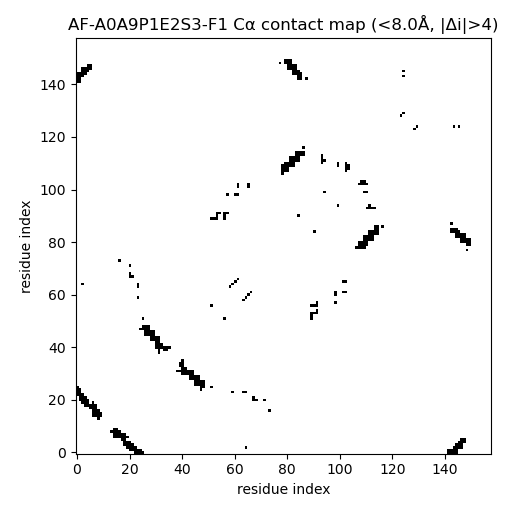797 6.274 8.677 1.00 89.50 96 ASP A N 1
ATOM 753 C CA . ASP A 1 96 ? 8.205 5.365 9.659 1.00 89.50 96 ASP A CA 1
ATOM 754 C C . ASP A 1 96 ? 8.923 4.005 9.640 1.00 89.50 96 ASP A C 1
ATOM 756 O O . ASP A 1 96 ? 8.835 3.268 8.660 1.00 89.50 96 ASP A O 1
ATOM 760 N N . GLU A 1 97 ? 9.657 3.689 10.710 1.00 91.69 97 GLU A N 1
ATOM 761 C CA . GLU A 1 97 ? 10.525 2.503 10.790 1.00 91.69 97 GLU A CA 1
ATOM 762 C C . GLU A 1 97 ? 9.747 1.195 10.615 1.00 91.69 97 GLU A C 1
ATOM 764 O O . GLU A 1 97 ? 10.152 0.337 9.833 1.00 91.69 97 GLU A O 1
ATOM 769 N N . ILE A 1 98 ? 8.583 1.089 11.266 1.00 92.50 98 ILE A N 1
ATOM 770 C CA . ILE A 1 98 ? 7.709 -0.091 11.204 1.00 92.50 98 ILE A CA 1
ATOM 771 C C . ILE A 1 98 ? 7.226 -0.309 9.766 1.00 92.50 98 ILE A C 1
ATOM 773 O O . ILE A 1 98 ? 7.238 -1.429 9.252 1.00 92.50 98 ILE A O 1
ATOM 777 N N . PHE A 1 99 ? 6.814 0.768 9.090 1.00 92.06 99 PHE A N 1
ATOM 778 C CA . PHE A 1 99 ? 6.455 0.683 7.682 1.00 92.06 99 PHE A CA 1
ATOM 779 C C . PHE A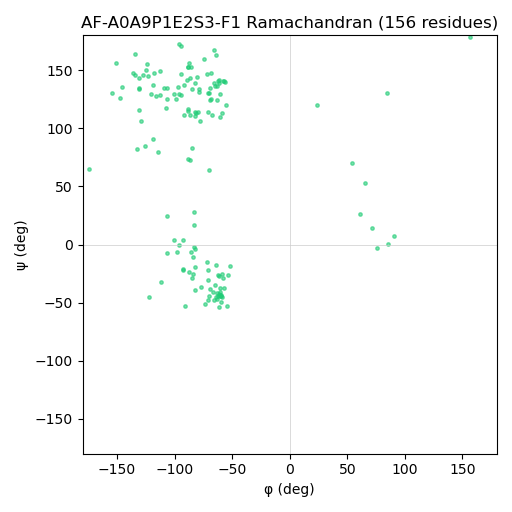 1 99 ? 7.652 0.281 6.818 1.00 92.06 99 PHE A C 1
ATOM 781 O O . PHE A 1 99 ? 7.494 -0.596 5.977 1.00 92.06 99 PHE A O 1
ATOM 788 N N . ILE A 1 100 ? 8.827 0.892 7.001 1.00 92.81 100 ILE A N 1
ATOM 789 C CA . ILE A 1 100 ? 10.026 0.618 6.191 1.00 92.81 100 ILE A CA 1
ATOM 790 C C . ILE A 1 100 ? 10.455 -0.846 6.319 1.00 92.81 100 ILE A C 1
ATOM 792 O O . ILE A 1 100 ? 10.744 -1.487 5.308 1.00 92.81 100 ILE A O 1
ATOM 796 N N . GLU A 1 101 ? 10.456 -1.400 7.528 1.00 93.75 101 GLU A N 1
ATOM 797 C CA . GLU A 1 101 ? 10.795 -2.803 7.768 1.00 93.75 101 GLU A CA 1
ATOM 798 C C . GLU A 1 101 ? 9.836 -3.739 7.015 1.00 93.75 101 GLU A C 1
ATOM 800 O O . GLU A 1 101 ? 10.253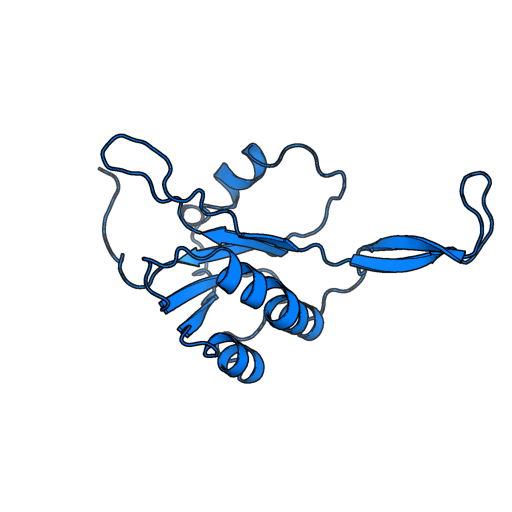 -4.592 6.222 1.00 93.75 101 GLU A O 1
ATOM 805 N N . ALA A 1 102 ? 8.528 -3.511 7.159 1.00 93.38 102 ALA A N 1
ATOM 806 C CA . ALA A 1 102 ? 7.530 -4.273 6.422 1.00 93.38 102 ALA A CA 1
ATOM 807 C C . ALA A 1 102 ? 7.687 -4.082 4.903 1.00 93.38 102 ALA A C 1
ATOM 809 O O . ALA A 1 102 ? 7.623 -5.042 4.141 1.00 93.38 102 ALA A O 1
ATOM 810 N N . ALA A 1 103 ? 7.926 -2.858 4.445 1.00 92.00 103 ALA A N 1
ATOM 811 C CA . ALA A 1 103 ? 8.015 -2.467 3.042 1.00 92.00 103 ALA A CA 1
ATOM 812 C C . ALA A 1 103 ? 9.273 -2.980 2.320 1.00 92.00 103 ALA A C 1
ATOM 814 O O . ALA A 1 103 ? 9.262 -3.095 1.092 1.00 92.00 103 ALA A O 1
ATOM 815 N N . THR A 1 104 ? 10.325 -3.312 3.071 1.00 93.19 104 THR A N 1
ATOM 816 C CA . THR A 1 104 ? 11.591 -3.861 2.554 1.00 93.19 104 THR A CA 1
ATOM 817 C C . THR A 1 104 ? 11.667 -5.395 2.606 1.00 93.19 104 THR A C 1
ATOM 819 O O . THR A 1 104 ? 12.639 -6.015 2.173 1.00 93.19 104 THR A O 1
ATOM 822 N N . SER A 1 105 ? 10.612 -6.042 3.105 1.00 89.94 105 SER A N 1
ATOM 823 C CA . SER A 1 105 ? 10.517 -7.501 3.174 1.00 89.94 105 SER A CA 1
ATOM 824 C C . SER A 1 105 ? 10.241 -8.146 1.801 1.00 89.94 105 SER A C 1
ATOM 826 O O . SER A 1 105 ? 9.698 -7.521 0.888 1.00 89.94 105 SER A O 1
ATOM 828 N N . PHE A 1 106 ? 10.551 -9.443 1.662 1.00 90.38 106 PHE A N 1
ATOM 829 C CA . PHE A 1 106 ? 10.289 -10.259 0.455 1.00 90.38 106 PHE A CA 1
ATOM 830 C C . PHE A 1 106 ? 10.996 -9.774 -0.830 1.00 90.38 106 PHE A C 1
ATOM 832 O O . PHE A 1 106 ? 10.538 -10.026 -1.950 1.00 90.38 106 PHE A O 1
ATOM 839 N N . GLY A 1 107 ? 12.125 -9.074 -0.675 1.00 91.31 107 GLY A N 1
ATOM 840 C CA . GLY A 1 107 ? 12.912 -8.534 -1.788 1.00 91.31 107 GLY A CA 1
ATOM 841 C C . GLY A 1 107 ? 12.252 -7.348 -2.493 1.00 91.31 107 GLY A C 1
ATOM 842 O O . GLY A 1 107 ? 12.646 -7.010 -3.607 1.00 91.31 107 GLY A O 1
ATOM 843 N N . PHE A 1 108 ? 11.231 -6.752 -1.877 1.00 92.56 108 PHE A N 1
ATOM 844 C CA . PHE A 1 108 ? 10.691 -5.462 -2.282 1.00 92.56 108 PHE A CA 1
ATOM 845 C C . PHE A 1 108 ? 11.439 -4.338 -1.571 1.00 92.56 108 PHE A C 1
ATOM 847 O O . PHE A 1 108 ? 11.964 -4.535 -0.485 1.00 92.56 108 PHE A O 1
ATOM 854 N N . ASN A 1 109 ? 11.490 -3.160 -2.181 1.00 93.75 109 ASN A N 1
ATOM 855 C CA . ASN A 1 109 ? 12.003 -1.935 -1.570 1.00 93.75 109 ASN A CA 1
ATOM 856 C C . ASN A 1 109 ? 10.980 -0.837 -1.846 1.00 93.75 109 ASN A C 1
ATOM 858 O O . ASN A 1 109 ? 11.064 -0.081 -2.820 1.00 93.75 109 ASN A O 1
ATOM 862 N N . ILE A 1 110 ? 9.944 -0.824 -1.010 1.00 92.69 110 ILE A N 1
ATOM 863 C CA . ILE A 1 110 ? 8.814 0.087 -1.148 1.00 92.69 110 ILE A CA 1
ATOM 864 C C . ILE A 1 110 ? 9.065 1.319 -0.267 1.00 92.69 110 ILE A C 1
ATOM 866 O O . ILE A 1 110 ? 9.366 1.200 0.916 1.00 92.69 110 ILE A O 1
ATOM 870 N N . ARG A 1 111 ? 8.948 2.522 -0.834 1.00 90.88 111 ARG A N 1
ATOM 871 C CA . ARG A 1 111 ? 9.200 3.792 -0.131 1.00 90.88 111 ARG A CA 1
ATOM 872 C C . ARG A 1 111 ? 7.992 4.701 -0.193 1.00 90.88 111 ARG A C 1
ATOM 874 O O . ARG A 1 111 ? 7.319 4.749 -1.216 1.00 90.88 111 ARG A O 1
ATOM 881 N N . LEU A 1 112 ? 7.753 5.460 0.868 1.00 89.06 112 LEU A N 1
ATOM 882 C CA . LEU A 1 112 ? 6.727 6.498 0.881 1.00 89.06 112 LEU A CA 1
ATOM 883 C C . LEU A 1 112 ? 7.313 7.842 0.476 1.00 89.06 112 LEU A C 1
ATOM 885 O O . LEU A 1 112 ? 8.385 8.231 0.934 1.00 89.06 112 LEU A O 1
ATOM 889 N N . ILE A 1 113 ? 6.572 8.569 -0.351 1.00 87.44 113 ILE A N 1
ATOM 890 C CA . ILE A 1 113 ? 6.839 9.961 -0.700 1.00 87.44 113 ILE A CA 1
ATOM 891 C C . ILE A 1 113 ? 5.551 10.769 -0.551 1.00 87.44 113 ILE A C 1
ATOM 893 O O . ILE A 1 113 ? 4.463 10.283 -0.859 1.00 87.44 113 ILE A O 1
ATOM 897 N N . CYS A 1 114 ? 5.660 12.013 -0.098 1.00 82.50 114 CYS A N 1
ATOM 898 C CA . CYS A 1 114 ? 4.525 12.935 -0.069 1.00 82.50 114 CYS A CA 1
ATOM 899 C C . CYS A 1 114 ? 4.417 13.688 -1.399 1.00 82.50 114 CYS A C 1
ATOM 901 O O . CYS A 1 114 ? 5.414 13.891 -2.099 1.00 82.50 114 CYS A O 1
ATOM 903 N N . GLN A 1 115 ? 3.210 14.119 -1.761 1.00 73.31 115 GLN A N 1
ATOM 904 C CA . GLN A 1 115 ? 3.047 15.042 -2.880 1.00 73.31 115 GLN A CA 1
ATOM 905 C C . GLN A 1 115 ? 3.785 16.368 -2.614 1.00 73.31 115 GLN A C 1
ATOM 907 O O . GLN A 1 115 ? 3.730 16.892 -1.497 1.00 73.31 115 GLN A O 1
ATOM 912 N N . PRO A 1 116 ? 4.457 16.953 -3.623 1.00 66.00 116 PRO A N 1
ATOM 913 C CA . PRO A 1 116 ? 4.965 18.314 -3.503 1.00 66.00 116 PRO A CA 1
ATOM 914 C C . PRO A 1 116 ? 3.796 19.289 -3.285 1.00 66.00 116 PRO A C 1
ATOM 916 O O . PRO A 1 116 ? 2.710 19.115 -3.843 1.00 66.00 116 PRO A O 1
ATOM 919 N N . ALA A 1 117 ? 3.991 20.301 -2.439 1.00 52.19 117 ALA A N 1
ATOM 920 C CA . ALA A 1 117 ? 2.969 21.313 -2.188 1.00 52.19 117 ALA A CA 1
ATOM 921 C C . ALA A 1 117 ? 2.697 22.132 -3.469 1.00 52.19 117 ALA A C 1
ATOM 923 O O . ALA A 1 117 ? 3.637 22.531 -4.148 1.00 52.19 117 ALA A O 1
ATOM 924 N N . GLN A 1 118 ? 1.418 22.397 -3.772 1.00 50.38 118 GLN A N 1
ATOM 925 C CA . GLN A 1 118 ? 0.950 23.231 -4.899 1.00 50.38 118 GLN A CA 1
ATOM 926 C C . GLN A 1 118 ? 1.247 22.697 -6.313 1.00 50.38 118 GLN A C 1
ATOM 928 O O . GLN A 1 118 ? 1.757 23.413 -7.169 1.00 50.38 118 GLN A O 1
ATOM 933 N N . SER A 1 119 ? 0.876 21.452 -6.611 1.00 52.25 119 SER A N 1
ATOM 934 C CA . SER A 1 119 ? 0.932 20.933 -7.986 1.00 52.25 119 SER A CA 1
ATOM 935 C C . SER A 1 119 ? -0.420 20.357 -8.428 1.00 52.25 119 SER A C 1
ATOM 937 O O . SER A 1 119 ? -0.617 19.144 -8.325 1.00 52.25 119 SER A O 1
ATOM 939 N N . PRO A 1 120 ? -1.355 21.195 -8.927 1.00 48.97 120 PRO A N 1
ATOM 940 C CA . PRO A 1 120 ? -2.661 20.746 -9.432 1.00 48.97 120 PRO A CA 1
ATOM 941 C C . PRO A 1 120 ? -2.533 19.736 -10.585 1.00 48.97 120 PRO A C 1
ATOM 943 O O . PRO A 1 120 ? -3.397 18.885 -10.770 1.00 48.97 120 PRO A O 1
ATOM 946 N N . ASP A 1 121 ? -1.412 19.785 -11.308 1.00 46.34 121 ASP A N 1
ATOM 947 C CA . ASP A 1 121 ? -1.158 19.001 -12.520 1.00 46.34 121 ASP A CA 1
ATOM 948 C C . ASP A 1 121 ? -0.594 17.592 -12.257 1.00 46.34 121 ASP A C 1
ATOM 950 O O . ASP A 1 121 ? -0.457 16.793 -13.181 1.00 46.34 121 ASP A O 1
ATOM 954 N N . PHE A 1 122 ? -0.257 17.256 -11.004 1.00 45.06 122 PHE A N 1
ATOM 955 C CA . PHE A 1 122 ? 0.314 15.947 -10.645 1.00 45.06 122 PHE A CA 1
ATOM 956 C C . PHE A 1 122 ? -0.699 14.969 -10.048 1.00 45.06 122 PHE A C 1
ATOM 958 O O . PHE A 1 122 ? -0.329 13.847 -9.683 1.00 45.06 122 PHE A O 1
ATOM 965 N N . ASN A 1 123 ? -1.977 15.350 -9.989 1.00 49.69 123 ASN A N 1
ATOM 966 C CA . ASN A 1 123 ? -3.022 14.459 -9.522 1.00 49.69 123 ASN A CA 1
ATOM 967 C C . ASN A 1 123 ? -3.599 13.617 -10.672 1.00 49.69 123 ASN A C 1
ATOM 969 O O . ASN A 1 123 ? -4.732 13.803 -11.111 1.00 49.69 123 ASN A O 1
ATOM 973 N N . VAL A 1 124 ? -2.821 12.623 -11.122 1.00 47.72 124 VAL A N 1
ATOM 974 C CA . VAL A 1 124 ? -3.324 11.508 -11.957 1.00 47.72 124 VAL A CA 1
ATOM 975 C C . VAL A 1 124 ? -4.555 10.832 -11.319 1.00 47.72 124 VAL A C 1
ATOM 977 O O . VAL A 1 124 ? -5.327 10.178 -12.021 1.00 47.72 124 VAL A O 1
ATOM 980 N N . LEU A 1 125 ? -4.783 11.018 -10.010 1.00 53.00 125 LEU A N 1
ATOM 981 C CA . LEU A 1 125 ? -5.897 10.430 -9.275 1.00 53.00 125 LEU A CA 1
ATOM 982 C C . LEU A 1 125 ? -7.153 11.325 -9.193 1.00 53.00 125 LEU A C 1
ATOM 984 O O . LEU A 1 125 ? -8.236 10.768 -9.077 1.00 53.00 125 LEU A O 1
ATOM 988 N N . ASP A 1 126 ? -7.091 12.654 -9.349 1.00 46.28 126 ASP A N 1
ATOM 989 C CA . ASP A 1 126 ? -8.320 13.485 -9.318 1.00 46.28 126 ASP A CA 1
ATOM 990 C C . ASP A 1 126 ? -9.054 13.514 -10.663 1.00 46.28 126 ASP A C 1
ATOM 992 O O . ASP A 1 126 ? -10.283 13.467 -10.699 1.00 46.28 126 ASP A O 1
ATOM 996 N N . LEU A 1 127 ? -8.334 13.566 -11.789 1.00 47.19 127 LEU A N 1
ATOM 997 C CA . LEU A 1 127 ? -8.970 13.735 -13.106 1.00 47.19 127 LEU A CA 1
ATOM 998 C C . LEU A 1 127 ? -9.452 12.413 -13.735 1.00 47.19 127 LEU A C 1
ATOM 1000 O O . LEU A 1 127 ? -10.424 12.417 -14.493 1.00 47.19 127 LEU A O 1
ATOM 1004 N N . GLY A 1 128 ? -8.807 11.281 -13.423 1.00 47.00 128 GLY A N 1
ATOM 1005 C CA . GLY A 1 128 ? -9.093 9.978 -14.047 1.00 47.00 128 GLY A CA 1
ATOM 1006 C C . GLY A 1 128 ? -9.734 8.926 -13.134 1.00 47.00 128 GLY A C 1
ATOM 1007 O O . GLY A 1 128 ? -10.532 8.114 -13.603 1.00 47.00 128 GLY A O 1
ATOM 1008 N N . PHE A 1 129 ? -9.428 8.929 -11.832 1.00 48.84 129 PHE A N 1
ATOM 1009 C CA . PHE A 1 129 ? -9.800 7.831 -10.926 1.00 48.84 129 PHE A CA 1
ATOM 1010 C C . PHE A 1 129 ? -11.315 7.756 -10.676 1.00 48.84 129 PHE A C 1
ATOM 1012 O O . PHE A 1 129 ? -11.891 6.668 -10.686 1.00 48.84 129 PHE A O 1
ATOM 1019 N N . PHE A 1 130 ? -11.988 8.908 -10.563 1.00 46.31 130 PHE A N 1
ATOM 1020 C CA . PHE A 1 130 ? -13.440 8.977 -10.349 1.00 46.31 130 PHE A CA 1
ATOM 1021 C C . PHE A 1 130 ? -14.282 8.582 -11.574 1.00 46.31 130 PHE A C 1
ATOM 1023 O O . PHE A 1 130 ? -15.470 8.314 -11.424 1.00 46.31 130 PHE A O 1
ATOM 1030 N N . ARG A 1 131 ? -13.699 8.512 -12.782 1.00 46.50 131 ARG A N 1
ATOM 1031 C CA . ARG A 1 131 ? -14.430 8.110 -14.000 1.00 46.50 131 ARG A CA 1
ATOM 1032 C C . ARG A 1 131 ? -14.453 6.594 -14.232 1.00 46.50 131 ARG A C 1
ATOM 1034 O O . ARG A 1 131 ? -15.350 6.117 -14.916 1.00 46.50 131 ARG A O 1
ATOM 1041 N N . GLY A 1 132 ? -13.498 5.841 -13.677 1.00 47.19 132 GLY A N 1
ATOM 1042 C CA . GLY A 1 132 ? -13.384 4.387 -13.886 1.00 47.19 132 GLY A CA 1
ATOM 1043 C C . GLY A 1 132 ? -14.086 3.517 -12.837 1.00 47.19 132 GLY A C 1
ATOM 1044 O O . GLY A 1 132 ? -14.381 2.356 -13.108 1.00 47.19 132 GLY A O 1
ATOM 1045 N N . TRP A 1 133 ? -14.359 4.059 -11.648 1.00 49.50 133 TRP A N 1
ATOM 1046 C CA . TRP A 1 133 ? -14.984 3.341 -10.532 1.00 49.50 133 TRP A CA 1
ATOM 1047 C C . TRP A 1 133 ? -16.365 3.950 -10.264 1.00 49.50 133 TRP A C 1
ATOM 1049 O O . TRP A 1 133 ? -16.534 4.799 -9.392 1.00 49.50 133 TRP A O 1
ATOM 1059 N N . GLY A 1 134 ? -17.352 3.574 -11.079 1.00 40.41 134 GLY A N 1
ATOM 1060 C CA . GLY A 1 134 ? -18.727 4.052 -10.939 1.00 40.41 134 GLY A CA 1
ATOM 1061 C C . GLY A 1 134 ? -19.380 3.620 -9.616 1.00 40.41 134 GLY A C 1
ATOM 1062 O O . GLY A 1 134 ? -19.281 2.464 -9.220 1.00 40.41 134 GLY A O 1
ATOM 1063 N N . ASN A 1 135 ? -20.090 4.560 -8.981 1.00 42.88 135 ASN A N 1
ATOM 1064 C CA . ASN A 1 135 ? -21.113 4.365 -7.940 1.00 42.88 135 ASN A CA 1
ATOM 1065 C C . ASN A 1 135 ? -20.736 3.543 -6.687 1.00 42.88 135 ASN A C 1
ATOM 1067 O O . ASN A 1 135 ? -21.327 2.497 -6.426 1.00 42.88 135 ASN A O 1
ATOM 1071 N N . TYR A 1 136 ? -19.881 4.087 -5.814 1.00 46.97 136 TYR A N 1
ATOM 1072 C CA . TYR A 1 136 ? -19.863 3.678 -4.399 1.00 46.97 136 TYR A CA 1
ATOM 1073 C C . TYR A 1 136 ? -20.652 4.683 -3.534 1.00 46.9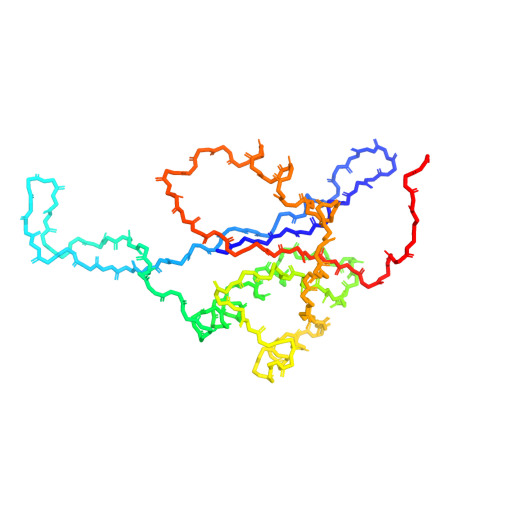7 136 TYR A C 1
ATOM 1075 O O . TYR A 1 136 ? -20.339 5.874 -3.562 1.00 46.97 136 TYR A O 1
ATOM 1083 N N . PRO A 1 137 ? -21.657 4.251 -2.741 1.00 34.88 137 PRO A N 1
ATOM 1084 C CA . PRO A 1 137 ? -22.618 5.142 -2.077 1.00 34.88 137 PRO A CA 1
ATOM 1085 C C . PRO A 1 137 ? -22.112 5.735 -0.752 1.00 34.88 137 PRO A C 1
ATOM 1087 O O . PRO A 1 137 ? -22.903 6.053 0.133 1.00 34.88 137 PRO A O 1
ATOM 1090 N N . PHE A 1 138 ? -20.801 5.902 -0.583 1.00 35.25 138 PHE A N 1
ATOM 1091 C CA . PHE A 1 138 ? -20.247 6.444 0.653 1.00 35.25 138 PHE A CA 1
ATOM 1092 C C . PHE A 1 138 ? -19.253 7.555 0.354 1.00 35.25 138 PHE A C 1
ATOM 1094 O O . PHE A 1 138 ? -18.191 7.338 -0.226 1.00 35.25 138 PHE A O 1
ATOM 1101 N N . ARG A 1 139 ? -19.612 8.759 0.803 1.00 31.52 139 ARG A N 1
ATOM 1102 C CA . ARG A 1 139 ? -18.768 9.956 0.847 1.00 31.52 139 ARG A CA 1
ATOM 1103 C C . ARG A 1 139 ? -17.690 9.768 1.926 1.00 31.52 139 ARG A C 1
ATOM 1105 O O . ARG A 1 139 ? -17.709 10.426 2.958 1.00 31.52 139 ARG A O 1
ATOM 1112 N N . LEU A 1 140 ? -16.808 8.792 1.726 1.00 36.81 140 LEU A N 1
ATOM 1113 C CA . LEU A 1 140 ? -15.621 8.559 2.541 1.00 36.81 140 LEU A CA 1
ATOM 1114 C C . LEU A 1 140 ? -14.499 9.455 2.017 1.00 36.81 140 LEU A C 1
ATOM 1116 O O . LEU A 1 140 ? -14.261 9.517 0.813 1.00 36.81 140 LEU A O 1
ATOM 1120 N N . ALA A 1 141 ? -13.792 10.134 2.917 1.00 41.72 141 ALA A N 1
ATOM 1121 C CA . ALA A 1 141 ? -12.492 10.698 2.588 1.00 41.72 141 ALA A CA 1
ATOM 1122 C C . ALA A 1 141 ? -11.567 9.533 2.190 1.00 41.72 141 ALA A C 1
ATOM 1124 O O . ALA A 1 141 ? -11.228 8.677 3.012 1.00 41.72 141 ALA A O 1
ATOM 1125 N N . PHE A 1 142 ? -11.222 9.440 0.908 1.00 48.53 142 PHE A N 1
ATOM 1126 C CA . PHE A 1 142 ? -10.311 8.418 0.411 1.00 48.53 142 PHE A CA 1
ATOM 1127 C C . PHE A 1 142 ? -8.886 8.946 0.515 1.00 48.53 142 PHE A C 1
ATOM 1129 O O . PHE A 1 142 ? -8.539 9.900 -0.163 1.00 48.53 142 PHE A O 1
ATOM 1136 N N . HIS A 1 143 ? -8.055 8.299 1.332 1.00 61.84 143 HIS A N 1
ATOM 1137 C CA . HIS A 1 143 ? -6.609 8.464 1.212 1.00 61.84 143 HIS A CA 1
ATOM 1138 C C . HIS A 1 143 ? -6.153 7.766 -0.073 1.00 61.84 143 HIS A C 1
ATOM 1140 O O . HIS A 1 143 ? -6.322 6.544 -0.210 1.00 61.84 143 HIS A O 1
ATOM 1146 N N . LEU A 1 144 ? -5.670 8.544 -1.035 1.00 60.25 144 LEU A N 1
ATOM 1147 C CA . LEU A 1 144 ? -5.314 8.057 -2.360 1.00 60.25 144 LEU A CA 1
ATOM 1148 C C . LEU A 1 144 ? -3.801 7.870 -2.464 1.00 60.25 144 LEU A C 1
ATOM 1150 O O . LEU A 1 144 ? -3.025 8.763 -2.131 1.00 60.25 144 LEU A O 1
ATOM 1154 N N . LEU A 1 145 ? -3.394 6.690 -2.934 1.00 71.44 145 LEU A N 1
ATOM 1155 C CA . LEU A 1 145 ? -1.998 6.313 -3.100 1.00 71.44 145 LEU A CA 1
ATOM 1156 C C . LEU A 1 145 ? -1.707 5.986 -4.564 1.00 71.44 145 LEU A C 1
ATOM 1158 O O . LEU A 1 145 ? -2.394 5.172 -5.184 1.00 71.44 145 LEU A O 1
ATOM 1162 N N . SER A 1 146 ? -0.656 6.592 -5.109 1.00 72.00 146 SER A N 1
ATOM 1163 C CA . SER A 1 146 ? -0.144 6.264 -6.442 1.00 72.00 146 SER A CA 1
ATOM 1164 C C . SER A 1 146 ? 1.166 5.494 -6.334 1.00 72.00 146 SER A C 1
ATOM 1166 O O . SER A 1 146 ? 2.049 5.890 -5.580 1.00 72.00 146 SER A O 1
ATOM 1168 N N . LEU A 1 147 ? 1.314 4.413 -7.096 1.00 74.06 147 LEU A N 1
ATOM 1169 C CA . LEU A 1 147 ? 2.552 3.638 -7.168 1.00 74.06 147 LEU A CA 1
ATOM 1170 C C . LEU A 1 147 ? 3.387 4.067 -8.374 1.00 74.06 147 LEU A C 1
ATOM 1172 O O . LEU A 1 147 ? 2.898 4.108 -9.506 1.00 74.06 147 LEU A O 1
ATOM 1176 N N . LYS A 1 148 ? 4.665 4.350 -8.130 1.00 76.25 148 LYS A N 1
ATOM 1177 C CA . LYS A 1 148 ? 5.653 4.760 -9.132 1.00 76.25 148 LYS A CA 1
ATOM 1178 C C . LYS A 1 148 ? 6.867 3.838 -9.090 1.00 76.25 148 LYS A C 1
ATOM 1180 O O . LYS A 1 148 ? 7.220 3.326 -8.036 1.00 76.25 148 LYS A O 1
ATOM 1185 N N . ILE A 1 149 ? 7.523 3.663 -10.232 1.00 69.00 149 ILE A N 1
ATOM 1186 C CA . ILE A 1 149 ? 8.831 3.003 -10.328 1.00 69.00 149 ILE A CA 1
ATOM 1187 C C . ILE A 1 149 ? 9.898 4.117 -10.357 1.00 69.00 149 ILE A C 1
ATOM 1189 O O . ILE A 1 149 ? 9.689 5.099 -11.072 1.00 69.00 149 ILE A O 1
ATOM 1193 N N . PRO A 1 150 ? 11.020 4.009 -9.615 1.00 50.81 150 PRO A N 1
ATOM 1194 C CA . PRO A 1 150 ? 12.058 5.048 -9.547 1.00 50.81 150 PRO A CA 1
ATOM 1195 C C . PRO A 1 150 ? 12.672 5.413 -10.906 1.00 50.81 150 PRO A C 1
ATOM 1197 O O . PRO A 1 150 ? 13.094 6.546 -11.124 1.00 50.81 150 PRO A O 1
ATOM 1200 N N . GLN A 1 151 ? 12.705 4.459 -11.838 1.00 42.19 151 GLN A N 1
ATOM 1201 C CA . GLN A 1 151 ? 13.220 4.628 -13.197 1.00 42.19 151 GLN A CA 1
ATOM 1202 C C . GLN A 1 151 ? 12.123 5.158 -14.134 1.00 42.19 151 GLN A C 1
ATOM 1204 O O . GLN A 1 151 ? 11.572 4.413 -14.937 1.00 42.19 151 GLN A O 1
ATOM 1209 N N . ALA A 1 152 ? 11.775 6.439 -13.984 1.00 37.50 152 ALA A N 1
ATOM 1210 C CA . ALA A 1 152 ? 11.243 7.306 -15.046 1.00 37.50 152 ALA A CA 1
ATOM 1211 C C . ALA A 1 152 ? 11.108 8.745 -14.517 1.00 37.50 152 ALA A C 1
ATOM 1213 O O . ALA A 1 152 ? 10.015 9.297 -14.381 1.00 37.50 152 ALA A O 1
ATOM 1214 N N . ILE A 1 153 ? 12.247 9.355 -14.197 1.00 37.81 153 ILE A N 1
ATOM 1215 C CA . ILE A 1 153 ? 12.378 10.809 -14.255 1.00 37.81 153 ILE A CA 1
ATOM 1216 C C . ILE A 1 153 ? 12.579 11.149 -15.741 1.00 37.81 153 ILE A C 1
ATOM 1218 O O . ILE A 1 153 ? 13.436 10.543 -16.379 1.00 37.81 153 ILE A O 1
ATOM 1222 N N . SER A 1 154 ? 11.810 12.128 -16.244 1.00 26.67 154 SER A N 1
ATOM 1223 C CA . SER A 1 154 ? 11.875 12.757 -17.583 1.00 26.67 154 SER A CA 1
ATOM 1224 C C . SER A 1 154 ? 11.131 12.052 -18.741 1.00 26.67 154 SER A C 1
ATOM 1226 O O . SER A 1 154 ? 11.290 10.858 -18.931 1.00 26.67 154 SER A O 1
ATOM 1228 N N . TRP A 1 155 ? 10.293 12.682 -19.583 1.00 36.81 155 TRP A N 1
ATOM 1229 C CA . TRP A 1 155 ? 10.067 14.096 -19.922 1.00 36.81 155 TRP A CA 1
ATOM 1230 C C . TRP A 1 155 ? 8.609 14.368 -20.365 1.00 36.81 155 TRP A C 1
ATOM 1232 O O . TRP A 1 155 ? 7.918 13.479 -20.850 1.00 36.81 155 TRP A O 1
ATOM 1242 N N . ARG A 1 156 ? 8.206 15.639 -20.213 1.00 26.23 156 ARG A N 1
ATOM 1243 C CA . ARG A 1 156 ? 7.399 16.482 -21.123 1.00 26.23 156 ARG A CA 1
ATOM 1244 C C . ARG A 1 156 ? 6.485 15.771 -22.137 1.00 26.23 156 ARG A C 1
ATOM 1246 O O . ARG A 1 1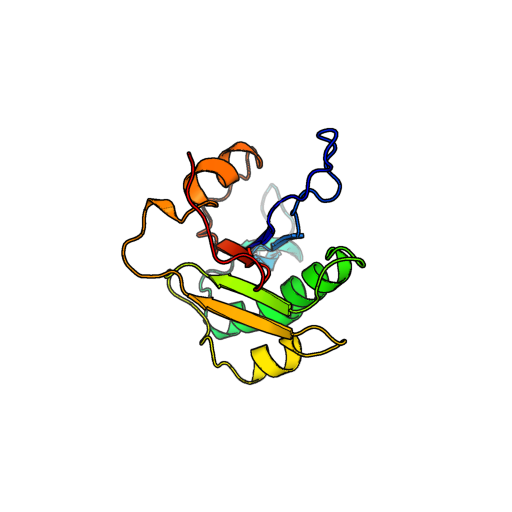56 ? 6.952 15.158 -23.088 1.00 26.23 156 ARG A O 1
ATOM 1253 N N . VAL A 1 157 ? 5.187 16.049 -22.019 1.00 33.94 157 VAL A N 1
ATOM 1254 C CA . VAL A 1 157 ? 4.265 16.052 -23.161 1.00 33.94 157 VAL A CA 1
ATOM 1255 C C . VAL A 1 157 ? 4.778 17.076 -24.180 1.00 33.94 157 VAL A C 1
ATOM 1257 O O . VAL A 1 157 ? 4.812 18.276 -23.889 1.00 33.94 157 VAL A O 1
ATOM 1260 N N . ARG A 1 158 ? 5.207 16.599 -25.344 1.00 33.41 158 ARG A N 1
ATOM 1261 C CA . ARG A 1 158 ? 5.012 17.243 -26.645 1.00 33.41 158 ARG A CA 1
ATOM 1262 C C . ARG A 1 158 ? 4.791 16.157 -27.678 1.00 33.41 158 ARG A C 1
ATOM 1264 O O . ARG A 1 158 ? 5.513 15.143 -27.590 1.00 33.41 158 ARG A O 1
#

Secondary structure (DSSP, 8-state):
-EEEEPPEE-TTS-EEE--EEEE---EEEEE--S-BTTB-TT-EEEEE-S---HHHHHHHIIIIIHHHHHHHS-TTS-SEEEEEE-SPSS---TT-HHHHHHHTGGG-EEEEEEPPTT-GGG-HHHHSHHHHS----------EEEEE-SS-------

Organism: Cuscuta europaea (NCBI:txid41803)

Foldseek 3Di:
DAEFEDFDADPVGHTPAPRGLGDDAQWDWDFACDDDPVDDGRDTDIDHDPDCAQVNVLCCCLVPVLVSCVVRPDPPDDLEKEKEWEPDPPHHDQVDPSSQVSQPPPVHRYTYDYDDPDDPPPPPPPPPVDVPDPDDPDPDPDTYIYMDHPPDDDDDDD

Nearest PDB structures (foldseek):
  1ui9-assembly1_A  TM=4.973E-01  e=1.187E+00  Thermus thermophilus
  1ufy-assembly1_A  TM=4.769E-01  e=3.598E+00  Thermus thermophilus HB8
  8cuv-assembly1_B  TM=4.775E-01  e=6.063E+00  synthetic construct
  4zk7-assembly1_F  TM=4.866E-01  e=9.572E+00  Thermus thermophilus HB8

Radius of gyration: 18.15 Å; Cα contacts (8 Å, |Δi|>4): 208; chains: 1; bounding box: 51×34×49 Å

Solvent-accessible surface area (backbone atoms only — not comparable to full-atom values): 9775 Å² total; per-residue (Å²): 54,36,40,36,39,72,60,40,63,46,95,88,68,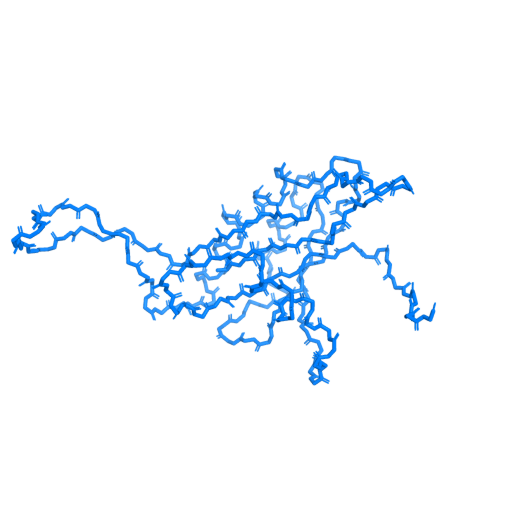47,75,78,37,80,26,74,58,50,76,51,77,65,62,43,81,44,60,35,87,54,70,50,101,90,41,58,52,66,42,80,37,84,39,70,57,89,74,75,45,44,66,57,50,49,49,46,42,60,75,50,45,51,54,41,42,69,72,66,50,62,88,89,52,80,48,49,33,35,39,36,34,58,85,57,85,68,62,69,64,66,80,38,62,72,56,44,57,62,33,45,46,94,78,28,44,44,42,55,40,71,55,73,86,92,53,87,88,71,46,72,58,73,81,51,49,70,75,75,60,77,87,72,100,63,97,63,89,65,55,51,34,41,42,42,59,80,89,68,79,82,80,78,96,125

Sequence (158 aa):
MAAVGRPQVSVEGEIIWDGKIGIFPFTEVIYAQRNSANRVAGTPETKAIQSVTKEVIRSKMIDTLLPAIREKWPSYACKDIWIQQDNARPHISVHDEIFIEAATSFGFNIRLICQPAQSPDFNVLDLGFFRGWGNYPFRLAFHLLSLKIPQAISWRVR

Mean predicted aligned error: 10.98 Å